Protein AF-A0A1F7Z1X5-F1 (afdb_monomer)

Mean predicted aligned error: 5.58 Å

Secondary structure (DSSP, 8-state):
---HHHHHHHHHHHHHHHHHHHHHHHHHTSPEEEEEE--S-----EEETTEEEETTTEEEEEE-HHHHHHHHHT-EEEETTTTEEEEEEEEEETTEEEEEEEEEEEHHHHHHHHHHHHHHTT--HHHHHHHHHHHHHHHTT-GGGHHHHHHBSHHHHHHHHTS--

Structure (mmCIF, N/CA/C/O backbone):
data_AF-A0A1F7Z1X5-F1
#
_entry.id   AF-A0A1F7Z1X5-F1
#
loop_
_atom_site.group_PDB
_atom_site.id
_atom_site.type_symbol
_atom_site.label_atom_id
_atom_site.label_alt_id
_atom_site.label_comp_id
_atom_site.label_asym_id
_atom_site.label_entity_id
_atom_site.label_seq_id
_atom_site.pdbx_PDB_ins_code
_atom_site.Cartn_x
_atom_site.Cartn_y
_atom_site.Cartn_z
_atom_site.occupancy
_atom_site.B_iso_or_equiv
_atom_site.auth_seq_id
_atom_site.auth_comp_id
_atom_site.auth_asym_id
_atom_site.auth_atom_id
_atom_site.pdbx_PDB_model_num
ATOM 1 N N . MET A 1 1 ? -0.086 6.393 30.511 1.00 43.69 1 MET A N 1
ATOM 2 C CA . MET A 1 1 ? -0.285 4.942 30.329 1.00 43.69 1 MET A CA 1
ATOM 3 C C . MET A 1 1 ? -1.235 4.819 29.153 1.00 43.69 1 MET A C 1
ATOM 5 O O . MET A 1 1 ? -2.361 5.277 29.289 1.00 43.69 1 MET A O 1
ATOM 9 N N . TYR A 1 2 ? -0.759 4.389 27.984 1.00 48.00 2 TYR A N 1
ATOM 10 C CA . TYR A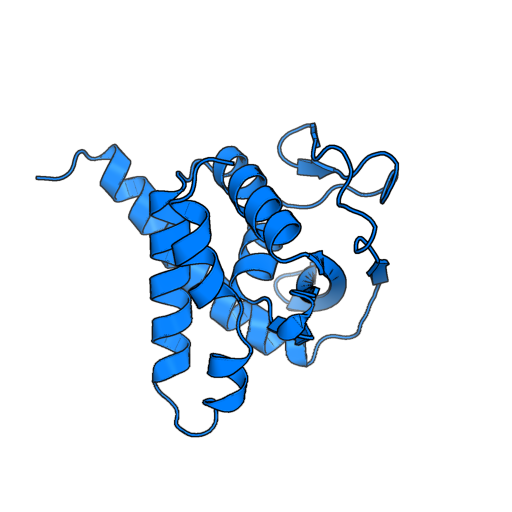 1 2 ? -1.633 4.245 26.814 1.00 48.00 2 TYR A CA 1
ATOM 11 C C . TYR A 1 2 ? -2.586 3.060 27.044 1.00 48.00 2 TYR A C 1
ATOM 13 O O . TYR A 1 2 ? -2.109 2.040 27.558 1.00 48.00 2 TYR A O 1
ATOM 21 N N . PRO A 1 3 ? -3.890 3.181 26.742 1.00 58.69 3 PRO A N 1
ATOM 22 C CA . PRO A 1 3 ? -4.853 2.087 26.861 1.00 58.69 3 PRO A CA 1
ATOM 23 C C . PRO A 1 3 ? -4.391 0.831 26.101 1.00 58.69 3 PRO A C 1
ATOM 25 O O . PRO A 1 3 ? -3.741 0.917 25.064 1.00 58.69 3 PRO A O 1
ATOM 28 N N . GLU A 1 4 ? -4.717 -0.355 26.623 1.00 61.69 4 GLU A N 1
ATOM 29 C CA . GLU A 1 4 ? -4.248 -1.652 26.097 1.00 61.69 4 GLU A CA 1
ATOM 30 C C . GLU A 1 4 ? -4.603 -1.895 24.617 1.00 61.69 4 GLU A C 1
ATOM 32 O O . GLU A 1 4 ? -3.880 -2.601 23.915 1.00 61.69 4 GLU A O 1
ATOM 37 N N . GLU A 1 5 ? -5.696 -1.307 24.122 1.00 58.31 5 GLU A N 1
ATOM 38 C CA . GLU A 1 5 ? -6.091 -1.376 22.707 1.00 58.31 5 GLU A CA 1
ATOM 39 C C . GLU A 1 5 ? -5.128 -0.604 21.796 1.00 58.31 5 GLU A C 1
ATOM 41 O O . GLU A 1 5 ? -4.768 -1.091 20.726 1.00 58.31 5 GLU A O 1
ATOM 46 N N . GLU A 1 6 ? -4.626 0.540 22.262 1.00 58.34 6 GLU A N 1
ATOM 47 C CA . GLU A 1 6 ? -3.637 1.356 21.551 1.00 58.34 6 GLU A CA 1
ATOM 48 C C . GLU A 1 6 ? -2.274 0.642 21.504 1.00 58.34 6 GLU A C 1
ATOM 50 O O . GLU A 1 6 ? -1.564 0.699 20.507 1.00 58.34 6 GLU A O 1
ATOM 55 N N . GLN A 1 7 ? -1.939 -0.144 22.534 1.00 64.06 7 GLN A N 1
ATOM 56 C CA . GLN A 1 7 ? -0.721 -0.966 22.540 1.00 64.06 7 GLN A CA 1
ATOM 57 C C . GLN A 1 7 ? -0.799 -2.165 21.579 1.00 64.06 7 GLN A C 1
ATOM 59 O O . GLN A 1 7 ? 0.216 -2.553 20.997 1.00 64.06 7 GLN A O 1
ATOM 64 N N . LYS A 1 8 ? -1.991 -2.748 21.382 1.00 73.75 8 LYS A N 1
ATOM 65 C CA . LYS A 1 8 ? -2.199 -3.852 20.427 1.00 73.75 8 LYS A CA 1
ATOM 66 C C . LYS A 1 8 ? -2.098 -3.382 18.976 1.00 73.75 8 LYS A C 1
ATOM 68 O O . LYS A 1 8 ? -1.434 -4.054 18.189 1.00 73.75 8 LYS A O 1
ATOM 73 N N . GLY A 1 9 ? -2.703 -2.241 18.637 1.00 77.38 9 GLY A N 1
ATOM 74 C CA . GLY A 1 9 ? -2.616 -1.646 17.295 1.00 77.38 9 GLY A CA 1
ATOM 75 C C . GLY A 1 9 ? -1.171 -1.361 16.884 1.00 77.38 9 GLY A C 1
ATOM 76 O O . GLY A 1 9 ? -0.721 -1.816 15.831 1.00 77.38 9 GLY A O 1
ATOM 77 N N . VAL A 1 10 ? -0.398 -0.751 17.786 1.00 78.81 10 VAL A N 1
ATOM 78 C CA . VAL A 1 10 ? 1.027 -0.452 17.575 1.00 78.81 10 VAL A CA 1
ATOM 79 C C . VAL A 1 10 ? 1.865 -1.718 17.371 1.00 78.81 10 VAL A C 1
ATOM 81 O O . VAL A 1 10 ? 2.725 -1.748 16.492 1.00 78.81 10 VAL A O 1
ATOM 84 N N . ALA A 1 11 ? 1.623 -2.787 18.135 1.00 82.69 11 ALA A N 1
ATOM 85 C CA . ALA A 1 11 ? 2.358 -4.043 17.967 1.00 82.69 11 ALA A CA 1
ATOM 86 C C . ALA A 1 11 ? 2.091 -4.698 16.599 1.00 82.69 11 ALA A C 1
ATOM 88 O O . ALA A 1 11 ? 3.026 -5.174 15.949 1.00 82.69 11 ALA A O 1
ATOM 89 N N . ILE A 1 12 ? 0.833 -4.686 16.146 1.00 85.12 12 ILE A N 1
ATOM 90 C CA . ILE A 1 12 ? 0.446 -5.199 14.824 1.00 85.12 12 ILE A CA 1
ATOM 91 C C . ILE A 1 12 ? 1.080 -4.339 13.723 1.00 85.12 12 ILE A C 1
ATOM 93 O O . ILE A 1 12 ? 1.700 -4.883 12.812 1.00 85.12 12 ILE A O 1
ATOM 97 N N . ALA A 1 13 ? 0.987 -3.012 13.831 1.00 85.25 13 ALA A N 1
ATOM 98 C CA . ALA A 1 13 ? 1.593 -2.067 12.896 1.00 85.25 13 ALA A CA 1
ATOM 99 C C . ALA A 1 13 ? 3.112 -2.249 12.770 1.00 85.25 13 ALA A C 1
ATOM 101 O O . ALA A 1 13 ? 3.646 -2.287 11.661 1.00 85.25 13 ALA A O 1
ATOM 102 N N . HIS A 1 14 ? 3.803 -2.418 13.898 1.00 87.12 14 HIS A N 1
ATOM 103 C CA . HIS A 1 14 ? 5.244 -2.640 13.927 1.00 87.12 14 HIS A CA 1
ATOM 104 C C . HIS A 1 14 ? 5.628 -3.967 13.259 1.00 87.12 14 HIS A C 1
ATOM 106 O O . HIS A 1 14 ? 6.525 -3.997 12.417 1.00 87.12 14 HIS A O 1
ATOM 112 N N . SER A 1 15 ? 4.918 -5.057 13.578 1.00 88.62 15 SER A N 1
ATOM 113 C CA . SER A 1 15 ? 5.136 -6.361 12.937 1.00 88.62 15 SER A CA 1
ATOM 114 C C . SER A 1 15 ? 4.911 -6.289 11.427 1.00 88.62 15 SER A C 1
ATOM 116 O O . SER A 1 15 ? 5.728 -6.792 10.661 1.00 88.62 15 SER A O 1
ATOM 118 N N . LEU A 1 16 ? 3.834 -5.626 11.002 1.00 89.81 16 LEU A N 1
ATOM 119 C CA . LEU A 1 16 ? 3.493 -5.457 9.594 1.00 89.81 16 LEU A CA 1
ATOM 120 C C . LEU A 1 16 ? 4.562 -4.662 8.839 1.00 89.81 16 LEU A C 1
ATOM 122 O O . LEU A 1 16 ? 4.895 -5.010 7.713 1.00 89.81 16 LEU A O 1
ATOM 126 N N . ALA A 1 17 ? 5.109 -3.605 9.441 1.00 87.06 17 ALA A N 1
ATOM 127 C CA . ALA A 1 17 ? 6.159 -2.801 8.822 1.00 87.06 17 ALA A CA 1
ATOM 128 C C . ALA A 1 17 ? 7.457 -3.596 8.614 1.00 87.06 17 ALA A C 1
ATOM 130 O O . ALA A 1 17 ? 8.087 -3.486 7.561 1.00 87.06 17 ALA A O 1
ATOM 131 N N . LEU A 1 18 ? 7.843 -4.417 9.596 1.00 87.12 18 LEU A N 1
ATOM 132 C CA . LEU A 1 18 ? 9.015 -5.290 9.488 1.00 87.12 18 LEU A CA 1
ATOM 133 C C . LEU A 1 18 ? 8.817 -6.368 8.418 1.00 87.12 18 LEU A C 1
ATOM 135 O O . LEU A 1 18 ? 9.728 -6.634 7.634 1.00 87.12 18 LEU A O 1
ATOM 139 N N . GLU A 1 19 ? 7.623 -6.957 8.360 1.00 88.25 19 G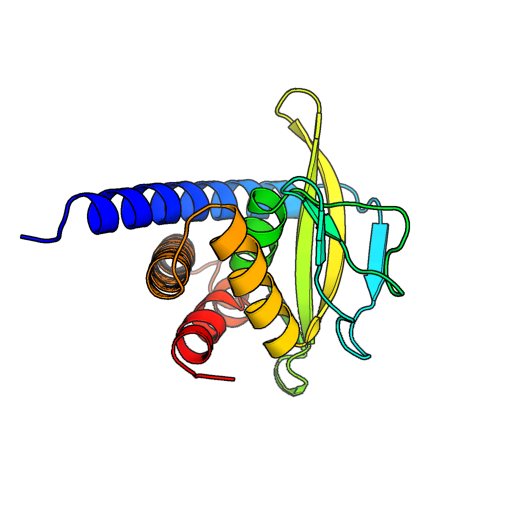LU A N 1
ATOM 140 C CA . GLU A 1 19 ? 7.270 -7.923 7.322 1.00 88.25 19 GLU A CA 1
ATOM 141 C C . GLU A 1 19 ? 7.249 -7.260 5.940 1.00 88.25 19 GLU A C 1
ATOM 143 O O . GLU A 1 19 ? 7.851 -7.785 5.008 1.00 88.25 19 GLU A O 1
ATOM 148 N N . ALA A 1 20 ? 6.664 -6.065 5.814 1.00 86.31 20 ALA A N 1
ATOM 149 C CA . ALA A 1 20 ? 6.645 -5.298 4.572 1.00 86.31 20 ALA A CA 1
ATOM 150 C C . ALA A 1 20 ? 8.059 -5.026 4.052 1.00 86.31 20 ALA A C 1
ATOM 152 O O . ALA A 1 20 ? 8.304 -5.181 2.859 1.00 86.31 20 ALA A O 1
ATOM 153 N N . TRP A 1 21 ? 8.997 -4.662 4.930 1.00 83.69 21 TRP A N 1
ATOM 154 C CA . TRP A 1 21 ? 10.399 -4.450 4.560 1.00 83.69 21 TRP A CA 1
ATOM 155 C C . TRP A 1 21 ? 11.037 -5.718 3.981 1.00 83.69 21 TRP A C 1
ATOM 157 O O . TRP A 1 21 ? 11.596 -5.695 2.883 1.00 83.69 21 TRP A O 1
ATOM 167 N N . GLN A 1 22 ? 10.890 -6.848 4.678 1.00 85.75 22 GLN A N 1
ATOM 168 C CA . GLN A 1 22 ? 11.420 -8.137 4.226 1.00 85.75 22 GLN A CA 1
ATOM 169 C C . GLN A 1 22 ? 10.783 -8.580 2.904 1.00 85.75 22 GLN A C 1
ATOM 171 O O . GLN A 1 22 ? 11.479 -8.944 1.955 1.00 85.75 22 GLN A O 1
ATOM 176 N N . VAL A 1 23 ? 9.454 -8.522 2.830 1.00 84.75 23 VAL A N 1
ATOM 177 C CA . VAL A 1 23 ? 8.672 -8.900 1.652 1.00 84.75 23 VAL A CA 1
ATOM 178 C C . VAL A 1 23 ? 9.027 -8.016 0.467 1.00 84.75 23 VAL A C 1
ATOM 180 O O . VAL A 1 23 ? 9.190 -8.547 -0.628 1.00 84.75 23 VAL A O 1
ATOM 183 N N . ASN A 1 24 ? 9.196 -6.705 0.648 1.00 83.69 24 ASN A N 1
ATOM 184 C CA . ASN A 1 24 ? 9.510 -5.809 -0.460 1.00 83.69 24 ASN A CA 1
ATOM 185 C C . ASN A 1 24 ? 10.852 -6.176 -1.111 1.00 83.69 24 ASN A C 1
ATOM 187 O O . ASN A 1 24 ? 10.898 -6.405 -2.324 1.00 83.69 24 ASN A O 1
ATOM 191 N N . GLY A 1 25 ? 11.897 -6.382 -0.300 1.00 80.69 25 GLY A N 1
ATOM 192 C CA . GLY A 1 25 ? 13.197 -6.856 -0.785 1.00 80.69 25 GLY A CA 1
ATOM 193 C C . GLY A 1 25 ? 13.102 -8.186 -1.543 1.00 80.69 25 GLY A C 1
ATOM 194 O O . GLY A 1 25 ? 13.689 -8.350 -2.611 1.00 80.69 25 GLY A O 1
ATOM 195 N N . LEU A 1 26 ? 12.282 -9.126 -1.063 1.00 81.06 26 LEU A N 1
ATOM 196 C CA . LEU A 1 26 ? 12.044 -10.392 -1.765 1.00 81.06 26 LEU A CA 1
ATOM 197 C C . LEU A 1 26 ? 11.233 -10.211 -3.061 1.00 81.06 26 LEU A C 1
ATOM 199 O O . LEU A 1 26 ? 11.505 -10.872 -4.068 1.00 81.06 26 LEU A O 1
ATOM 203 N N . THR A 1 27 ? 10.245 -9.313 -3.077 1.00 85.75 27 THR A N 1
ATOM 204 C CA . THR A 1 27 ? 9.439 -9.043 -4.274 1.00 85.75 27 THR A CA 1
ATOM 205 C C . THR A 1 27 ? 10.228 -8.334 -5.366 1.00 85.75 27 THR A C 1
ATOM 207 O O . THR A 1 27 ? 9.897 -8.516 -6.539 1.00 85.75 27 THR A O 1
ATOM 210 N N . ALA A 1 28 ? 11.289 -7.588 -5.047 1.00 82.62 28 ALA A N 1
ATOM 211 C CA . ALA A 1 28 ? 12.157 -6.960 -6.047 1.00 82.62 28 ALA A CA 1
ATOM 212 C C . ALA A 1 28 ? 12.662 -7.982 -7.086 1.00 82.62 28 ALA A C 1
ATOM 214 O O . ALA A 1 28 ? 12.620 -7.710 -8.287 1.00 82.62 28 ALA A O 1
ATOM 215 N N . HIS A 1 29 ? 12.992 -9.197 -6.638 1.00 84.88 29 HIS A N 1
ATOM 216 C CA . HIS A 1 29 ? 13.509 -10.290 -7.470 1.00 84.88 29 HIS A CA 1
ATOM 217 C C . HIS A 1 29 ? 12.443 -11.285 -7.958 1.00 84.88 29 HIS A C 1
ATOM 219 O O . HIS A 1 29 ? 12.748 -12.197 -8.728 1.00 84.88 29 HIS A O 1
ATOM 225 N N . ALA A 1 30 ? 11.192 -11.139 -7.519 1.00 90.06 30 ALA A N 1
ATOM 226 C CA . ALA A 1 30 ? 10.113 -12.045 -7.890 1.00 90.06 30 ALA A CA 1
ATOM 227 C C . ALA A 1 30 ? 9.608 -11.778 -9.322 1.00 90.06 30 ALA A C 1
ATOM 229 O O . ALA A 1 30 ? 9.509 -10.615 -9.732 1.00 90.06 30 ALA A O 1
ATOM 230 N N . PRO A 1 31 ? 9.214 -12.823 -10.079 1.00 94.38 31 PRO A N 1
ATOM 231 C CA . PRO A 1 31 ? 8.667 -12.641 -11.415 1.00 94.38 31 PRO A CA 1
ATOM 232 C C . PRO A 1 31 ? 7.343 -11.878 -11.361 1.00 94.38 31 PRO A C 1
ATOM 234 O O . PRO A 1 31 ? 6.494 -12.095 -10.490 1.00 94.38 31 PRO A O 1
ATOM 237 N N . LEU A 1 32 ? 7.158 -10.989 -12.328 1.00 95.06 32 LEU A N 1
ATOM 238 C CA . LEU A 1 32 ? 5.909 -10.273 -12.515 1.00 95.06 32 LEU A CA 1
ATOM 239 C C . LEU A 1 32 ? 4.841 -11.224 -13.071 1.00 95.06 32 LEU A C 1
ATOM 241 O O . LEU A 1 32 ? 5.028 -11.834 -14.121 1.00 95.06 32 LEU A O 1
ATOM 245 N N . VAL A 1 33 ? 3.719 -11.334 -12.364 1.00 95.19 33 VAL A N 1
ATOM 246 C CA . VAL A 1 33 ? 2.591 -12.203 -12.731 1.00 95.19 33 VAL A CA 1
ATOM 247 C C . VAL A 1 33 ? 1.500 -11.398 -13.427 1.00 95.19 33 VAL A C 1
ATOM 249 O O . VAL A 1 33 ? 0.971 -11.831 -14.447 1.00 95.19 33 VAL A O 1
ATOM 252 N N . GLN A 1 34 ? 1.148 -10.233 -12.876 1.00 94.88 34 GLN A N 1
ATOM 253 C CA . GLN A 1 34 ? 0.105 -9.352 -13.407 1.00 94.88 34 GLN A CA 1
ATOM 254 C C . GLN A 1 34 ? 0.446 -7.884 -13.149 1.00 94.88 34 GLN A C 1
ATOM 256 O O . GLN A 1 34 ? 1.067 -7.550 -12.140 1.00 94.88 34 GLN A O 1
ATOM 261 N N . GLN A 1 35 ? -0.018 -7.011 -14.038 1.00 95.06 35 GLN A N 1
ATOM 262 C CA . GLN A 1 35 ? 0.028 -5.561 -13.875 1.00 95.06 35 GLN A CA 1
ATOM 263 C C . GLN A 1 35 ? -1.391 -5.006 -13.943 1.00 95.06 35 GLN A C 1
ATOM 265 O O . GLN A 1 35 ? -2.192 -5.446 -14.770 1.00 95.06 35 GLN A O 1
ATOM 270 N N . PHE A 1 36 ? -1.686 -4.044 -13.077 1.00 94.12 36 PHE A N 1
ATOM 271 C CA . PHE A 1 36 ? -2.963 -3.351 -13.028 1.00 94.12 36 PHE A CA 1
ATOM 272 C C . PHE A 1 36 ? -2.729 -1.848 -13.106 1.00 94.12 36 PHE A C 1
ATOM 274 O O . PHE A 1 36 ? -2.128 -1.266 -12.207 1.00 94.12 36 PHE A O 1
ATOM 281 N N . ASP A 1 37 ? -3.228 -1.223 -14.167 1.00 92.62 37 ASP A N 1
ATOM 282 C CA . ASP A 1 37 ? -3.257 0.232 -14.285 1.00 92.62 37 ASP A CA 1
ATOM 283 C C . ASP A 1 37 ? -4.567 0.769 -13.693 1.00 92.62 37 ASP A C 1
ATOM 285 O O . ASP A 1 37 ? -5.665 0.503 -14.195 1.00 92.62 37 ASP A O 1
ATOM 289 N N . LEU A 1 38 ? -4.441 1.503 -12.590 1.00 91.19 38 LEU A N 1
ATOM 290 C CA . LEU A 1 38 ? -5.523 2.151 -11.857 1.00 91.19 38 LEU A CA 1
ATOM 291 C C . LEU A 1 38 ? -5.365 3.684 -11.847 1.00 91.19 38 LEU A C 1
ATOM 293 O O . LEU A 1 38 ? -6.001 4.349 -11.030 1.00 91.19 38 LEU A O 1
ATOM 297 N N . LEU A 1 39 ? -4.564 4.267 -12.751 1.00 89.19 39 LEU A N 1
ATOM 298 C CA . LEU A 1 39 ? -4.259 5.707 -12.766 1.00 89.19 39 LEU A CA 1
ATOM 299 C C . LEU A 1 39 ? -5.467 6.588 -13.087 1.00 89.19 39 LEU A C 1
ATOM 301 O O . LEU A 1 39 ? -5.561 7.714 -12.605 1.00 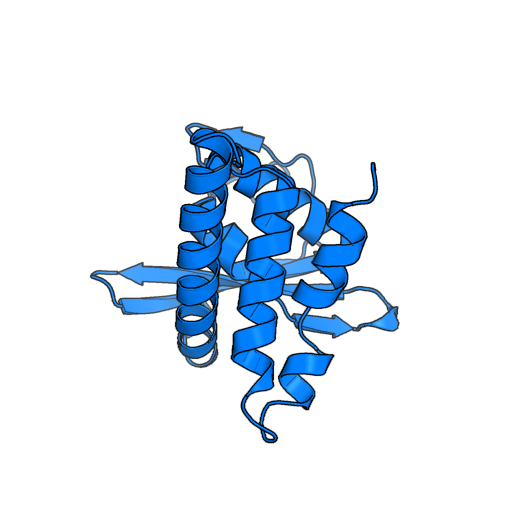89.19 39 LEU A O 1
ATOM 305 N N . ASN A 1 40 ? -6.440 6.057 -13.829 1.00 83.75 40 ASN A N 1
ATOM 306 C CA . ASN A 1 40 ? -7.733 6.707 -14.070 1.00 83.75 40 ASN A CA 1
ATOM 307 C C . ASN A 1 40 ? -8.703 6.504 -12.889 1.00 83.75 40 ASN A C 1
ATOM 309 O O . ASN A 1 40 ? -9.879 6.163 -13.077 1.00 83.75 40 ASN A O 1
ATOM 313 N N . GLY A 1 41 ? -8.166 6.648 -11.678 1.00 68.81 41 GLY A N 1
ATOM 314 C CA . GLY A 1 41 ? -8.824 6.445 -10.399 1.00 68.81 41 GLY A CA 1
ATOM 315 C C . GLY A 1 41 ? -9.011 4.977 -10.022 1.00 68.81 41 GLY A C 1
ATOM 316 O O . GLY A 1 41 ? -9.467 4.140 -10.821 1.00 68.81 41 GLY A O 1
ATOM 317 N N . MET A 1 42 ? -8.769 4.689 -8.746 1.00 75.38 42 MET A N 1
ATOM 318 C CA . MET A 1 42 ? -9.305 3.501 -8.100 1.00 75.38 42 MET A CA 1
ATOM 319 C C . MET A 1 42 ? -10.823 3.680 -7.997 1.00 75.38 42 MET A C 1
ATOM 321 O O . MET A 1 42 ? -11.305 4.692 -7.490 1.00 75.38 42 MET A O 1
ATOM 325 N N . GLY A 1 43 ? -11.595 2.734 -8.542 1.00 71.56 43 GLY A N 1
ATOM 326 C CA . GLY A 1 43 ? -13.050 2.728 -8.367 1.00 71.56 43 GLY A CA 1
ATOM 327 C C . GLY A 1 43 ? -13.444 2.584 -6.889 1.00 71.56 43 GLY A C 1
ATOM 328 O O . GLY A 1 43 ? -12.631 2.742 -5.980 1.00 71.56 43 GLY A O 1
ATOM 329 N N . ASN A 1 44 ? -14.697 2.218 -6.618 1.00 83.38 44 ASN A N 1
ATOM 330 C CA . ASN A 1 44 ? -15.107 1.922 -5.244 1.00 83.38 44 ASN A CA 1
ATOM 331 C C . ASN A 1 44 ? -14.291 0.743 -4.684 1.00 83.38 44 ASN A C 1
ATOM 333 O O . ASN A 1 44 ? -14.427 -0.377 -5.169 1.00 83.38 44 ASN A O 1
ATOM 337 N N . ILE A 1 45 ? -13.484 0.977 -3.646 1.00 91.00 45 ILE A N 1
ATOM 338 C CA . ILE A 1 45 ? -12.840 -0.097 -2.879 1.00 91.00 45 ILE A CA 1
ATOM 339 C C . ILE A 1 45 ? -13.927 -0.791 -2.062 1.00 91.00 45 ILE A C 1
ATOM 341 O O . ILE A 1 45 ? -14.613 -0.148 -1.265 1.00 91.00 45 ILE A O 1
ATOM 345 N N . GLN A 1 46 ? -14.092 -2.099 -2.247 1.00 92.50 46 GLN A N 1
ATOM 346 C CA . GLN A 1 46 ? -15.079 -2.878 -1.502 1.00 92.50 46 GLN A CA 1
ATOM 347 C C . GLN A 1 46 ? -14.417 -3.956 -0.653 1.00 92.50 46 GLN A C 1
ATOM 349 O O . GLN A 1 46 ? -13.474 -4.620 -1.087 1.00 92.50 46 GLN A O 1
ATOM 354 N N . VAL A 1 47 ? -14.960 -4.151 0.549 1.00 93.56 47 VAL A N 1
ATOM 355 C CA . VAL A 1 47 ? -14.580 -5.238 1.452 1.00 93.56 47 VAL A CA 1
ATOM 356 C C . VAL A 1 47 ? -15.619 -6.344 1.335 1.00 93.56 47 VAL A C 1
ATOM 358 O O . VAL A 1 47 ? -16.771 -6.161 1.725 1.00 93.56 47 VAL A O 1
ATOM 361 N N . VAL A 1 48 ? -15.211 -7.501 0.821 1.00 92.81 48 VAL A N 1
ATOM 362 C CA . VAL A 1 48 ? -16.069 -8.682 0.672 1.00 92.81 48 VAL A CA 1
ATOM 363 C C . VAL A 1 48 ? -15.414 -9.837 1.414 1.00 92.81 48 VAL A C 1
ATOM 365 O O . VAL A 1 48 ? -14.305 -10.241 1.074 1.00 92.81 48 VAL A O 1
ATOM 368 N N . ASN A 1 49 ? -16.081 -10.360 2.447 1.00 93.19 49 ASN A N 1
ATOM 369 C CA . ASN A 1 49 ? -15.573 -11.456 3.287 1.00 93.19 49 ASN A CA 1
ATOM 370 C C . ASN A 1 49 ? -14.143 -11.210 3.817 1.00 93.19 49 ASN A C 1
ATOM 372 O O . ASN A 1 49 ? -13.295 -12.097 3.770 1.00 93.19 49 ASN A O 1
ATOM 376 N N . GLY A 1 50 ? -13.858 -9.982 4.268 1.00 93.88 50 GLY A N 1
ATOM 377 C CA . GLY A 1 50 ? -12.537 -9.595 4.784 1.00 93.88 50 GLY A CA 1
ATOM 378 C C . GLY A 1 50 ? -11.446 -9.433 3.718 1.00 93.88 50 GLY A C 1
ATOM 379 O O . GLY A 1 50 ? -10.280 -9.275 4.063 1.00 93.88 50 GLY A O 1
ATOM 380 N N . ARG A 1 51 ? -11.797 -9.464 2.428 1.00 96.50 51 ARG A N 1
ATOM 381 C CA . ARG A 1 51 ? -10.869 -9.247 1.309 1.00 96.50 51 ARG A CA 1
ATOM 382 C C . ARG A 1 51 ? -11.182 -7.945 0.586 1.00 96.50 51 ARG A C 1
ATOM 384 O O . ARG A 1 51 ? -12.342 -7.540 0.513 1.00 96.50 51 ARG A O 1
ATOM 391 N N . ILE A 1 52 ? -10.157 -7.319 0.019 1.00 95.75 52 ILE A N 1
ATOM 392 C CA . ILE A 1 52 ? -10.302 -6.113 -0.800 1.00 95.75 52 ILE A CA 1
ATOM 393 C C . ILE A 1 52 ? -10.630 -6.499 -2.237 1.00 95.75 52 ILE A C 1
ATOM 395 O O . ILE A 1 52 ? -10.025 -7.406 -2.805 1.00 95.75 52 ILE A O 1
ATOM 399 N N . THR A 1 53 ? -11.574 -5.791 -2.836 1.00 94.12 53 THR A N 1
ATOM 400 C CA . THR A 1 53 ? -11.958 -5.932 -4.241 1.00 94.12 53 THR A CA 1
ATOM 401 C C . THR A 1 53 ? -12.027 -4.558 -4.895 1.00 94.12 53 THR A C 1
ATOM 403 O O . THR A 1 53 ? -12.274 -3.553 -4.220 1.00 94.12 53 THR A O 1
ATOM 406 N N . PHE A 1 54 ? -11.837 -4.527 -6.216 1.00 91.88 54 PHE A N 1
ATOM 407 C CA . PHE A 1 54 ? -11.905 -3.307 -7.023 1.00 91.88 54 PHE A CA 1
ATOM 408 C C . PHE A 1 54 ? -12.936 -3.465 -8.154 1.00 91.88 54 PHE A C 1
ATOM 410 O O . PHE A 1 54 ? -12.548 -3.635 -9.312 1.00 91.88 54 PHE A O 1
ATOM 417 N N . PRO A 1 55 ? -14.249 -3.456 -7.864 1.00 88.50 55 PRO A N 1
ATOM 418 C CA . PRO A 1 55 ? -15.274 -3.595 -8.895 1.00 88.50 55 PRO A CA 1
ATOM 419 C C . PRO A 1 55 ? -15.154 -2.541 -10.004 1.00 88.50 55 PRO A C 1
ATOM 421 O O . PRO A 1 55 ? -14.839 -1.376 -9.753 1.00 88.50 55 PRO A O 1
ATOM 424 N N . GLY A 1 56 ? -15.394 -2.961 -11.241 1.00 85.12 56 GLY A N 1
ATOM 425 C CA . GLY A 1 56 ? -15.241 -2.175 -12.463 1.00 85.12 56 GLY A CA 1
ATOM 426 C C . GLY A 1 56 ? -13.791 -1.932 -12.892 1.00 85.12 56 GLY A C 1
ATOM 427 O O . GLY A 1 56 ? -13.569 -1.286 -13.914 1.00 85.12 56 GLY A O 1
ATOM 428 N N . LYS A 1 57 ? -12.803 -2.416 -12.126 1.00 86.81 57 LYS A N 1
ATOM 429 C CA . LYS A 1 57 ? -11.367 -2.297 -12.438 1.00 86.81 57 LYS A CA 1
ATOM 430 C C . LYS A 1 57 ? -10.681 -3.662 -12.447 1.00 86.81 57 LYS A C 1
ATOM 432 O O . LYS A 1 57 ? -9.945 -3.982 -13.373 1.00 86.81 57 LYS A O 1
ATOM 437 N N . ILE A 1 58 ? -10.951 -4.478 -11.426 1.00 89.62 58 ILE A N 1
ATOM 438 C CA . ILE A 1 58 ? -10.408 -5.824 -11.224 1.00 89.62 58 ILE A CA 1
ATOM 439 C C . ILE A 1 58 ? -11.526 -6.742 -10.686 1.00 89.62 58 ILE A C 1
ATOM 441 O O . ILE A 1 58 ? -11.536 -7.138 -9.524 1.00 89.62 58 ILE A O 1
ATOM 445 N N . ASP A 1 59 ? -12.492 -7.085 -11.542 1.00 82.38 59 ASP A N 1
ATOM 446 C CA . ASP A 1 59 ? -13.756 -7.737 -11.137 1.00 82.38 59 ASP A CA 1
ATOM 447 C C . ASP A 1 59 ? -13.641 -9.192 -10.661 1.00 82.38 59 ASP A C 1
ATOM 449 O O . ASP A 1 59 ? -14.550 -9.717 -10.021 1.00 82.38 59 ASP A O 1
ATOM 453 N N . ARG A 1 60 ? -12.550 -9.886 -11.001 1.00 86.44 60 ARG A N 1
ATOM 454 C CA . ARG A 1 60 ? -12.416 -11.340 -10.779 1.00 86.44 60 ARG A CA 1
ATOM 455 C C . ARG A 1 60 ? -11.466 -11.714 -9.653 1.00 86.44 60 ARG A C 1
ATOM 457 O O . ARG A 1 60 ? -11.262 -12.901 -9.407 1.00 86.44 60 ARG A O 1
ATOM 464 N N . LEU A 1 61 ? -10.856 -10.727 -9.006 1.00 91.75 61 LEU A N 1
ATOM 465 C CA . LEU A 1 61 ? -9.843 -10.953 -7.986 1.00 91.75 61 LEU A CA 1
ATOM 466 C C . LEU A 1 61 ? -10.256 -10.291 -6.681 1.00 91.75 61 LEU A C 1
ATOM 468 O O . LEU A 1 61 ? -10.889 -9.239 -6.651 1.00 91.75 61 LEU A O 1
ATOM 472 N N . SER A 1 62 ? -9.859 -10.932 -5.591 1.00 94.12 62 SER A N 1
ATOM 473 C CA . SER A 1 62 ? -9.931 -10.357 -4.261 1.00 94.12 62 SER A CA 1
ATOM 474 C C . SER A 1 62 ? -8.576 -10.513 -3.598 1.00 94.12 62 SER A C 1
ATOM 476 O O . SER A 1 62 ? -7.902 -11.537 -3.748 1.00 94.12 62 SER A O 1
ATOM 478 N N . PHE A 1 63 ? -8.182 -9.500 -2.853 1.00 96.31 63 PHE A N 1
ATOM 479 C CA . PHE A 1 63 ? -6.836 -9.354 -2.341 1.00 96.31 63 PHE A CA 1
ATOM 480 C C . PHE A 1 63 ? -6.841 -9.429 -0.826 1.00 96.31 63 PHE A C 1
ATOM 482 O O . PHE A 1 63 ? -7.756 -8.952 -0.152 1.00 96.31 63 PHE A O 1
ATOM 489 N N . ASP A 1 64 ? -5.799 -10.062 -0.307 1.00 96.94 64 ASP A N 1
ATOM 490 C CA . ASP A 1 64 ? -5.533 -10.062 1.123 1.00 96.94 64 ASP A CA 1
ATOM 491 C C . ASP A 1 64 ? -5.171 -8.634 1.584 1.00 96.94 64 ASP A C 1
ATOM 493 O O . ASP A 1 64 ? -4.286 -8.018 0.979 1.00 96.94 64 ASP A O 1
ATOM 497 N N . PRO A 1 65 ? -5.850 -8.090 2.610 1.00 96.62 65 PRO A N 1
ATOM 498 C CA . PRO A 1 65 ? -5.632 -6.720 3.056 1.00 96.62 65 PRO A CA 1
ATOM 499 C C . PRO A 1 65 ? -4.256 -6.505 3.698 1.00 96.62 65 PRO A C 1
ATOM 501 O O . PRO A 1 65 ? -3.693 -5.433 3.501 1.00 96.62 65 PRO A O 1
ATOM 504 N N . ASN A 1 66 ? -3.680 -7.495 4.394 1.00 95.19 66 ASN A N 1
ATOM 505 C CA . ASN A 1 66 ? -2.329 -7.367 4.952 1.00 95.19 66 ASN A CA 1
ATOM 506 C C . ASN A 1 66 ? -1.310 -7.247 3.821 1.00 95.19 66 ASN A C 1
ATOM 508 O O . ASN A 1 66 ? -0.494 -6.332 3.815 1.00 95.19 66 ASN A O 1
ATOM 512 N N . LYS A 1 67 ? -1.409 -8.116 2.810 1.00 95.38 67 LYS A N 1
ATOM 513 C CA . LYS A 1 67 ? -0.494 -8.097 1.658 1.00 95.38 67 LYS A CA 1
ATOM 514 C C . LYS A 1 67 ? -0.585 -6.815 0.842 1.00 95.38 67 LYS A C 1
ATOM 516 O O . LYS A 1 67 ? 0.438 -6.307 0.394 1.00 95.38 67 LYS A O 1
ATOM 521 N N . LEU A 1 68 ? -1.791 -6.278 0.662 1.00 96.06 68 LEU A N 1
ATOM 522 C CA . LEU A 1 68 ? -1.957 -4.972 0.026 1.00 96.06 68 LEU A CA 1
ATOM 523 C C . LEU A 1 68 ? -1.374 -3.846 0.875 1.00 96.06 68 LEU A C 1
ATOM 525 O O . LEU A 1 68 ? -0.694 -2.988 0.325 1.00 96.06 68 LEU A O 1
ATOM 529 N N . LEU A 1 69 ? -1.605 -3.852 2.190 1.00 96.00 69 LEU A N 1
ATOM 530 C CA . LEU A 1 69 ? -1.063 -2.824 3.074 1.00 96.00 69 LEU A CA 1
ATOM 531 C C . LEU A 1 69 ? 0.470 -2.856 3.095 1.00 96.00 69 LEU A C 1
ATOM 533 O O . LEU A 1 69 ? 1.089 -1.803 2.987 1.00 96.00 69 LEU A O 1
ATOM 537 N N . MET A 1 70 ? 1.083 -4.045 3.124 1.00 94.25 70 MET A N 1
ATOM 538 C CA . MET A 1 70 ? 2.532 -4.204 2.946 1.00 94.25 70 MET A CA 1
ATOM 539 C C . MET A 1 70 ? 3.005 -3.635 1.607 1.00 94.25 70 MET A C 1
ATOM 541 O O . MET A 1 70 ? 3.987 -2.900 1.567 1.00 94.25 70 MET A O 1
ATOM 545 N N . GLY A 1 71 ? 2.280 -3.923 0.523 1.00 95.12 71 GLY A N 1
ATOM 546 C CA . GLY A 1 71 ? 2.573 -3.374 -0.799 1.00 95.12 71 GLY A CA 1
ATOM 547 C C . GLY A 1 71 ? 2.505 -1.849 -0.849 1.00 95.12 71 GLY A C 1
ATOM 548 O O . GLY A 1 71 ? 3.331 -1.231 -1.513 1.00 95.12 71 GLY A O 1
ATOM 549 N N . VAL A 1 72 ? 1.551 -1.240 -0.138 1.00 95.88 72 VAL A N 1
ATOM 550 C CA . VAL A 1 72 ? 1.426 0.220 -0.036 1.00 95.88 72 VAL A CA 1
ATOM 551 C C . VAL A 1 72 ? 2.564 0.821 0.792 1.00 95.88 72 VAL A C 1
ATOM 553 O O . VAL A 1 72 ? 3.167 1.795 0.354 1.00 95.88 72 VAL A O 1
ATOM 556 N N . LEU A 1 73 ? 2.914 0.233 1.940 1.00 93.94 73 LEU A N 1
ATOM 557 C CA . LEU A 1 73 ? 4.060 0.681 2.745 1.00 93.94 73 LEU A CA 1
ATOM 558 C C . LEU A 1 73 ? 5.378 0.588 1.954 1.00 93.94 73 LEU A C 1
ATOM 560 O O . LEU A 1 73 ? 6.185 1.516 1.967 1.00 93.94 73 LEU A O 1
ATOM 564 N N . GLY A 1 74 ? 5.562 -0.504 1.211 1.00 91.62 74 GLY A N 1
ATOM 565 C CA . GLY A 1 74 ? 6.715 -0.722 0.338 1.00 91.62 74 GLY A CA 1
ATOM 566 C C . GLY A 1 74 ? 6.640 -0.044 -1.031 1.00 91.62 74 GLY A C 1
ATOM 567 O O . GLY A 1 74 ? 7.516 -0.278 -1.861 1.00 91.62 74 GLY A O 1
ATOM 568 N N . GLY A 1 75 ? 5.611 0.765 -1.291 1.00 93.94 75 GLY A N 1
ATOM 569 C CA . GLY A 1 75 ? 5.402 1.397 -2.588 1.00 93.94 75 GLY A CA 1
ATOM 570 C C . GLY A 1 75 ? 6.490 2.407 -2.949 1.00 93.94 75 GLY A C 1
ATOM 571 O O . GLY A 1 75 ? 7.114 3.021 -2.078 1.00 93.94 75 GLY A O 1
ATOM 572 N N . THR A 1 76 ? 6.678 2.615 -4.249 1.00 93.19 76 THR A N 1
ATOM 573 C CA . THR A 1 76 ? 7.639 3.582 -4.795 1.00 93.19 76 THR A CA 1
ATOM 574 C C . THR A 1 76 ? 6.963 4.524 -5.779 1.00 93.19 76 THR A C 1
ATOM 576 O O . THR A 1 76 ? 6.003 4.149 -6.455 1.00 93.19 76 THR A O 1
ATOM 579 N N . PHE A 1 77 ? 7.465 5.747 -5.893 1.00 93.88 77 PHE A N 1
ATOM 580 C CA . PHE A 1 77 ? 7.093 6.632 -6.987 1.00 93.88 77 PHE A CA 1
ATOM 581 C C . PHE A 1 77 ? 7.644 6.078 -8.303 1.00 93.88 77 PHE A C 1
ATOM 583 O O . PHE A 1 77 ? 8.808 5.702 -8.399 1.00 93.88 77 PHE A O 1
ATOM 590 N N . GLU A 1 78 ? 6.794 6.032 -9.323 1.00 93.56 78 GLU A N 1
ATOM 591 C CA . GLU A 1 78 ? 7.247 5.943 -10.716 1.00 93.56 78 GLU A CA 1
ATOM 592 C C . GLU A 1 78 ? 7.420 7.350 -11.295 1.00 93.56 78 GLU A C 1
ATOM 594 O O . GLU A 1 78 ? 8.367 7.611 -12.032 1.00 93.56 78 GLU A O 1
ATOM 599 N N . ASN A 1 79 ? 6.531 8.276 -10.919 1.00 91.88 79 ASN A N 1
ATOM 600 C CA . ASN A 1 79 ? 6.647 9.694 -11.235 1.00 91.88 79 ASN A CA 1
ATOM 601 C C . ASN A 1 79 ? 6.161 10.520 -10.037 1.00 91.88 79 ASN A C 1
ATOM 603 O O . ASN A 1 79 ? 4.970 10.529 -9.720 1.00 91.88 79 ASN A O 1
ATOM 607 N N . LYS A 1 80 ? 7.093 11.206 -9.367 1.00 87.62 80 LYS A N 1
ATOM 608 C CA . LYS A 1 80 ? 6.819 11.990 -8.156 1.00 87.62 80 LYS A CA 1
ATOM 609 C C . LYS A 1 80 ? 6.004 13.252 -8.441 1.00 87.62 80 LYS A C 1
ATOM 611 O O . LYS A 1 80 ? 5.114 13.565 -7.659 1.00 87.62 80 LYS A O 1
ATOM 616 N N . ASP A 1 81 ? 6.253 13.916 -9.569 1.00 88.62 81 ASP A N 1
ATOM 617 C CA . ASP A 1 81 ? 5.559 15.153 -9.956 1.00 88.62 81 ASP A CA 1
ATOM 618 C C . ASP A 1 81 ? 4.086 14.895 -10.293 1.00 88.62 81 ASP A C 1
ATOM 620 O O . ASP A 1 81 ? 3.210 15.702 -9.990 1.00 88.62 81 ASP A O 1
ATOM 624 N N . GLU A 1 82 ? 3.798 13.738 -10.890 1.00 90.69 82 GLU A N 1
ATOM 625 C CA . GLU A 1 82 ? 2.430 13.302 -11.184 1.00 90.69 82 GLU A CA 1
ATOM 626 C C . GLU A 1 82 ? 1.786 12.503 -10.045 1.00 90.69 82 GLU A C 1
ATOM 628 O O . GLU A 1 82 ? 0.646 12.044 -10.185 1.00 90.69 82 GLU A O 1
ATOM 633 N N . GLU A 1 83 ? 2.513 12.294 -8.946 1.00 93.38 83 GLU A N 1
ATOM 634 C CA . GLU A 1 83 ? 2.123 11.445 -7.817 1.00 93.38 83 GLU A CA 1
ATOM 635 C C . GLU A 1 83 ? 1.686 10.036 -8.236 1.00 93.38 83 GLU A C 1
ATOM 637 O O . GLU A 1 83 ? 0.776 9.436 -7.655 1.00 93.38 83 GLU A O 1
ATOM 642 N N . THR A 1 84 ? 2.319 9.511 -9.281 1.00 94.94 84 THR A N 1
ATOM 643 C CA . THR A 1 84 ? 2.102 8.157 -9.774 1.00 94.94 84 THR A CA 1
ATOM 644 C C . THR A 1 84 ? 2.999 7.204 -8.997 1.00 94.94 84 THR A C 1
ATOM 646 O O . THR A 1 84 ? 4.223 7.364 -8.959 1.00 94.94 84 THR A O 1
ATOM 649 N N . VAL A 1 85 ? 2.380 6.205 -8.374 1.00 95.75 85 VAL A N 1
ATOM 650 C CA . VAL A 1 85 ? 3.049 5.234 -7.510 1.00 95.75 85 VAL A CA 1
ATOM 651 C C . VAL A 1 85 ? 2.818 3.817 -8.003 1.00 95.75 85 VAL A C 1
ATOM 653 O O . VAL A 1 85 ? 1.775 3.505 -8.584 1.00 95.75 85 VAL A O 1
ATOM 656 N N . VAL A 1 86 ? 3.782 2.952 -7.708 1.00 95.69 86 VAL A N 1
ATOM 657 C CA . VAL A 1 86 ? 3.716 1.518 -7.959 1.00 95.69 86 VAL A CA 1
ATOM 658 C C . VAL A 1 86 ? 3.790 0.788 -6.630 1.00 95.69 86 VAL A C 1
ATOM 660 O O . VAL A 1 86 ? 4.715 0.989 -5.844 1.00 95.69 86 VAL A O 1
ATOM 663 N N . ILE A 1 87 ? 2.815 -0.083 -6.385 1.00 95.50 87 ILE A N 1
ATOM 664 C CA . ILE A 1 87 ? 2.811 -0.986 -5.229 1.00 95.50 87 ILE A CA 1
ATOM 665 C C . ILE A 1 87 ? 2.907 -2.435 -5.697 1.00 95.50 87 ILE A C 1
ATOM 667 O O . ILE A 1 87 ? 2.396 -2.790 -6.764 1.00 95.50 87 ILE A O 1
ATOM 671 N N . SER A 1 88 ? 3.528 -3.285 -4.881 1.00 95.75 88 SER A N 1
ATOM 672 C CA . SER A 1 88 ? 3.695 -4.712 -5.176 1.00 95.75 88 SER A CA 1
ATOM 673 C C . SER A 1 88 ? 2.857 -5.575 -4.233 1.00 95.75 88 SER A C 1
ATOM 675 O O . SER A 1 88 ? 2.943 -5.448 -3.018 1.00 95.75 88 SER A O 1
ATOM 677 N N . TYR A 1 89 ? 2.071 -6.496 -4.790 1.00 95.94 89 TYR A N 1
ATOM 678 C CA . TYR A 1 89 ? 1.352 -7.534 -4.052 1.00 95.94 89 TYR A CA 1
ATOM 679 C C . TYR A 1 89 ? 2.073 -8.880 -4.211 1.00 95.94 89 TYR A C 1
ATOM 681 O O . TYR A 1 89 ? 2.150 -9.386 -5.337 1.00 95.94 89 TYR A O 1
ATOM 689 N N . PRO A 1 90 ? 2.588 -9.485 -3.128 1.00 95.62 90 PRO A N 1
ATOM 690 C CA . PRO A 1 90 ? 3.303 -10.755 -3.192 1.00 95.62 90 PRO A CA 1
ATOM 691 C C . PRO A 1 90 ? 2.358 -11.950 -3.394 1.00 95.62 90 PRO A C 1
ATOM 693 O O . PRO A 1 90 ? 1.372 -12.133 -2.672 1.00 95.62 90 PRO A O 1
ATOM 696 N N . HIS A 1 91 ? 2.706 -12.830 -4.333 1.00 93.50 91 HIS A N 1
ATOM 697 C CA . HIS A 1 91 ? 2.113 -14.162 -4.467 1.00 93.50 91 HIS A CA 1
ATOM 698 C C . HIS A 1 91 ? 2.999 -15.174 -3.762 1.00 93.50 91 HIS A C 1
ATOM 700 O O . HIS A 1 91 ? 4.115 -15.446 -4.201 1.00 93.50 91 HIS A O 1
ATOM 706 N N . GLU A 1 92 ? 2.486 -15.766 -2.691 1.00 90.88 92 GLU A N 1
ATOM 707 C CA . GLU A 1 92 ? 3.216 -16.762 -1.911 1.00 90.88 92 GLU A CA 1
ATOM 708 C C . GLU A 1 92 ? 2.633 -18.152 -2.091 1.00 90.88 92 GLU A C 1
ATOM 710 O O . GLU A 1 92 ? 1.417 -18.346 -2.178 1.00 90.88 92 GLU A O 1
ATOM 715 N N . ARG A 1 93 ? 3.519 -19.142 -2.067 1.00 88.31 93 ARG A N 1
ATOM 716 C CA . ARG A 1 93 ? 3.154 -20.550 -1.996 1.00 88.31 93 ARG A CA 1
ATOM 717 C C . ARG A 1 93 ? 4.144 -21.249 -1.080 1.00 88.31 93 ARG A C 1
ATOM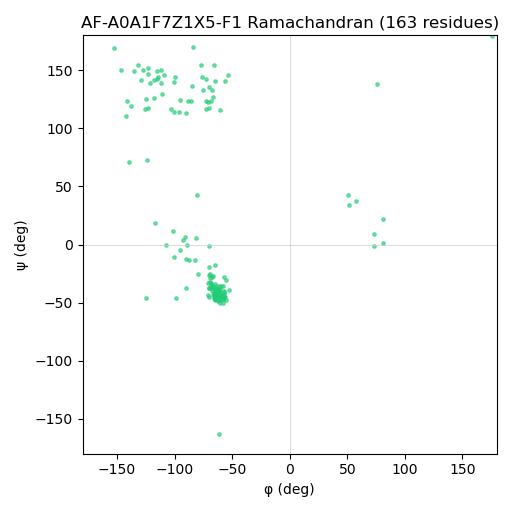 719 O O . ARG A 1 93 ? 5.338 -21.215 -1.348 1.00 88.31 93 ARG A O 1
ATOM 726 N N . GLN A 1 94 ? 3.635 -21.900 -0.032 1.00 88.94 94 GLN A N 1
ATOM 727 C CA . GLN A 1 94 ? 4.451 -22.638 0.946 1.00 88.94 94 GLN A CA 1
ATOM 728 C C . GLN A 1 94 ? 5.522 -21.768 1.637 1.00 88.94 94 GLN A C 1
ATOM 730 O O . GLN A 1 94 ? 6.624 -22.233 1.888 1.00 88.94 94 GLN A O 1
ATOM 735 N N . GLY A 1 95 ? 5.196 -20.505 1.938 1.00 84.50 95 GLY A N 1
ATOM 736 C CA . GLY A 1 95 ? 6.114 -19.576 2.612 1.00 84.50 95 GLY A CA 1
ATOM 737 C C . GLY A 1 95 ? 7.151 -18.915 1.699 1.00 84.50 95 GLY A C 1
ATOM 738 O O . GLY A 1 95 ? 7.949 -18.119 2.173 1.00 84.50 95 GLY A O 1
ATOM 739 N N . GLU A 1 96 ? 7.129 -19.200 0.394 1.00 88.31 96 GLU A N 1
ATOM 740 C CA . GLU A 1 96 ? 8.031 -18.581 -0.578 1.00 88.31 96 GLU A CA 1
ATOM 741 C C . GLU A 1 96 ? 7.272 -17.665 -1.539 1.00 88.31 96 GLU A C 1
ATOM 743 O O . GLU A 1 96 ? 6.209 -18.034 -2.052 1.00 88.31 96 GLU A O 1
ATOM 748 N N . ILE A 1 97 ? 7.854 -16.504 -1.850 1.00 91.50 97 ILE A N 1
ATOM 749 C CA . ILE A 1 97 ? 7.345 -15.607 -2.891 1.00 91.50 97 ILE A CA 1
ATOM 750 C C . ILE A 1 97 ? 7.631 -16.233 -4.257 1.00 91.50 97 ILE A C 1
ATOM 752 O O . ILE A 1 97 ? 8.776 -16.432 -4.657 1.00 91.50 97 ILE A O 1
ATOM 756 N N . LYS A 1 98 ? 6.562 -16.557 -4.984 1.00 93.50 98 LYS A N 1
ATOM 757 C CA . LYS A 1 98 ? 6.612 -17.149 -6.329 1.00 93.50 98 LYS A CA 1
ATOM 758 C C . LYS A 1 98 ? 6.370 -16.133 -7.438 1.00 93.50 98 LYS A C 1
ATOM 760 O O . LYS A 1 98 ? 6.569 -16.461 -8.602 1.00 93.50 98 LYS A O 1
ATOM 765 N N . GLY A 1 99 ? 5.934 -14.928 -7.090 1.00 95.31 99 GLY A N 1
ATOM 766 C CA . GLY A 1 99 ? 5.718 -13.842 -8.032 1.00 95.31 99 GLY A CA 1
ATOM 767 C C . GLY A 1 99 ? 5.113 -12.618 -7.364 1.00 95.31 99 GLY A C 1
ATOM 768 O O . GLY A 1 99 ? 4.828 -12.633 -6.167 1.00 95.31 99 GLY A O 1
ATOM 769 N N . LYS A 1 100 ? 4.884 -11.567 -8.146 1.00 95.81 100 LYS A N 1
ATOM 770 C CA . LYS A 1 100 ? 4.208 -10.345 -7.697 1.00 95.81 100 LYS A CA 1
ATOM 771 C C . LYS A 1 100 ? 3.173 -9.859 -8.703 1.00 95.81 100 LYS A C 1
ATOM 773 O O . LYS A 1 100 ? 3.348 -10.035 -9.908 1.00 95.81 100 LYS A O 1
ATOM 778 N N . SER A 1 101 ? 2.116 -9.225 -8.211 1.00 96.56 101 SER A N 1
ATOM 779 C CA . SER A 1 101 ? 1.309 -8.309 -9.020 1.00 96.56 101 SER A CA 1
ATOM 780 C C . SER A 1 101 ? 1.717 -6.876 -8.719 1.00 96.56 101 SER A C 1
ATOM 782 O O . SER A 1 101 ? 2.009 -6.565 -7.569 1.00 96.56 101 SER A O 1
ATOM 784 N N . GLN A 1 102 ? 1.713 -6.008 -9.723 1.00 96.81 102 GLN A N 1
ATOM 785 C CA . GLN A 1 102 ? 1.983 -4.582 -9.545 1.00 96.81 102 GLN A CA 1
ATOM 786 C C . GLN A 1 102 ? 0.750 -3.748 -9.873 1.00 96.81 102 GLN A C 1
ATOM 788 O O . GLN A 1 102 ? -0.008 -4.088 -10.783 1.00 96.81 102 GLN A O 1
ATOM 793 N N . PHE A 1 103 ? 0.560 -2.668 -9.124 1.00 96.12 103 PHE A N 1
ATOM 794 C CA . PHE A 1 103 ? -0.550 -1.740 -9.302 1.00 96.12 103 PHE A CA 1
ATOM 795 C C . PHE A 1 103 ? 0.021 -0.343 -9.477 1.00 96.12 103 PHE A C 1
ATOM 797 O O . PHE A 1 103 ? 0.767 0.113 -8.613 1.00 96.12 103 PHE A O 1
ATOM 804 N N . TRP A 1 104 ? -0.359 0.312 -10.568 1.00 96.31 104 TRP A N 1
ATOM 805 C CA . TRP A 1 104 ? -0.094 1.720 -10.822 1.00 96.31 104 TRP A CA 1
ATOM 806 C C . TRP A 1 104 ? -1.304 2.519 -10.387 1.00 96.31 104 TRP A C 1
ATOM 808 O O . TRP A 1 104 ? -2.418 2.247 -10.829 1.00 96.31 104 TRP A O 1
ATOM 818 N N . LEU A 1 105 ? -1.109 3.484 -9.503 1.00 95.56 105 LEU A N 1
ATOM 819 C CA . LEU A 1 105 ? -2.186 4.295 -8.956 1.00 95.56 105 LEU A CA 1
ATOM 820 C C . LEU A 1 105 ? -1.661 5.665 -8.539 1.00 95.56 105 LEU A C 1
ATOM 822 O O . LEU A 1 105 ? -0.454 5.894 -8.492 1.00 95.56 105 LEU A O 1
ATOM 826 N N . LYS A 1 106 ? -2.569 6.592 -8.236 1.00 95.12 106 LYS A N 1
ATOM 827 C CA . LYS A 1 106 ? -2.191 7.870 -7.629 1.00 95.12 106 LYS A CA 1
ATOM 828 C C . LYS A 1 106 ? -1.882 7.702 -6.142 1.00 95.12 106 LYS A C 1
ATOM 830 O O . LYS A 1 106 ? -2.420 6.815 -5.479 1.00 95.12 106 LYS A O 1
ATOM 835 N N . LEU A 1 107 ? -1.055 8.578 -5.585 1.00 94.12 107 LEU A N 1
ATOM 836 C CA . LEU A 1 107 ? -0.720 8.554 -4.158 1.00 94.12 107 LEU A CA 1
ATOM 837 C C . LEU A 1 107 ? -1.962 8.684 -3.247 1.00 94.12 107 LEU A C 1
ATOM 839 O O . LEU A 1 107 ? -2.057 8.014 -2.216 1.00 94.12 107 LEU A O 1
ATOM 843 N N . ASP A 1 108 ? -2.961 9.473 -3.652 1.00 93.31 108 ASP A N 1
ATOM 844 C CA . ASP A 1 108 ? -4.256 9.560 -2.954 1.00 93.31 108 ASP A CA 1
ATOM 845 C C . ASP A 1 108 ? -5.040 8.248 -2.985 1.00 93.31 108 ASP A C 1
ATOM 847 O O . ASP A 1 108 ? -5.695 7.866 -2.013 1.00 93.31 108 ASP A O 1
ATOM 851 N N . ASP A 1 109 ? -4.984 7.549 -4.116 1.00 94.00 109 ASP A N 1
ATOM 852 C CA . ASP A 1 109 ? -5.556 6.219 -4.271 1.00 94.00 109 ASP A CA 1
ATOM 853 C C . ASP A 1 109 ? -4.828 5.230 -3.338 1.00 94.00 109 ASP A C 1
ATOM 855 O O . ASP A 1 109 ? -5.481 4.480 -2.610 1.00 94.00 109 ASP A O 1
ATOM 859 N N . ALA A 1 110 ? -3.494 5.283 -3.260 1.00 94.94 110 ALA A N 1
ATOM 860 C CA . ALA A 1 110 ? -2.709 4.426 -2.368 1.00 94.94 110 ALA A CA 1
ATOM 861 C C . ALA A 1 110 ? -3.018 4.704 -0.891 1.00 94.94 110 ALA A C 1
ATOM 863 O O . ALA A 1 110 ? -3.169 3.775 -0.098 1.00 94.94 110 ALA A O 1
ATOM 864 N N . THR A 1 111 ? -3.214 5.973 -0.531 1.00 94.62 111 THR A N 1
ATOM 865 C CA . THR A 1 111 ? -3.609 6.378 0.824 1.00 94.62 111 THR A CA 1
ATOM 866 C C . THR A 1 111 ? -5.008 5.862 1.170 1.00 94.62 111 THR A C 1
ATOM 868 O O . THR A 1 111 ? -5.222 5.314 2.255 1.00 94.62 111 THR A O 1
ATOM 871 N N . ARG A 1 112 ? -5.977 5.989 0.253 1.00 93.94 112 ARG A N 1
ATOM 872 C CA . ARG A 1 112 ? -7.326 5.422 0.431 1.00 93.94 112 ARG A CA 1
ATOM 873 C C . ARG A 1 112 ? -7.282 3.905 0.580 1.00 93.94 112 ARG A C 1
ATOM 875 O O . ARG A 1 112 ? -7.986 3.363 1.433 1.00 93.94 112 ARG A O 1
ATOM 882 N N . LEU A 1 113 ? -6.431 3.238 -0.195 1.00 95.56 113 LEU A N 1
ATOM 883 C CA . LEU A 1 113 ? -6.218 1.801 -0.088 1.00 95.56 113 LEU A CA 1
ATOM 884 C C . LEU A 1 113 ? -5.637 1.413 1.270 1.00 95.56 113 LEU A C 1
ATOM 886 O O . LEU A 1 113 ? -6.196 0.522 1.899 1.00 95.56 113 LEU A O 1
ATOM 890 N N . ALA A 1 114 ? -4.614 2.121 1.758 1.00 95.75 114 ALA A N 1
ATOM 891 C CA . ALA A 1 114 ? -4.038 1.882 3.081 1.00 95.75 114 ALA A CA 1
ATOM 892 C C . ALA A 1 114 ? -5.083 2.009 4.198 1.00 95.75 114 ALA A C 1
ATOM 894 O O . ALA A 1 114 ? -5.176 1.138 5.064 1.00 95.75 114 ALA A O 1
ATOM 895 N N . LYS A 1 115 ? -5.917 3.059 4.157 1.00 94.50 115 LYS A N 1
ATOM 896 C CA . LYS A 1 115 ? -7.015 3.261 5.120 1.00 94.50 115 LYS A CA 1
ATOM 897 C C . LYS A 1 115 ? -8.031 2.113 5.052 1.00 94.50 115 LYS A C 1
ATOM 899 O O . LYS A 1 115 ? -8.457 1.596 6.086 1.00 94.50 115 LYS A O 1
ATOM 904 N N . ALA A 1 116 ? -8.406 1.687 3.844 1.00 94.50 116 ALA A N 1
ATOM 905 C CA . ALA A 1 116 ? -9.350 0.592 3.645 1.00 94.50 116 ALA A CA 1
ATOM 906 C C . ALA A 1 116 ? -8.795 -0.750 4.148 1.00 94.50 116 ALA A C 1
ATOM 908 O O . ALA A 1 116 ? -9.491 -1.455 4.877 1.00 94.50 116 ALA A O 1
ATOM 909 N N . THR A 1 117 ? -7.550 -1.092 3.811 1.00 96.31 117 THR A N 1
ATOM 910 C CA . THR A 1 117 ? -6.896 -2.324 4.272 1.00 96.31 117 THR A CA 1
ATOM 911 C C . THR A 1 117 ? -6.674 -2.302 5.776 1.00 96.31 117 THR A C 1
ATOM 913 O O . THR A 1 117 ? -7.029 -3.270 6.442 1.00 96.31 117 THR A O 1
ATOM 916 N N . GLY A 1 118 ? -6.170 -1.187 6.317 1.00 94.69 118 GLY A N 1
ATOM 917 C CA . GLY A 1 118 ? -5.936 -0.988 7.746 1.00 94.69 118 GLY A CA 1
ATOM 918 C C . GLY A 1 118 ? -7.198 -1.223 8.565 1.00 94.69 118 GLY A C 1
ATOM 919 O O . GLY A 1 118 ? -7.190 -2.032 9.488 1.00 94.69 118 GLY A O 1
ATOM 920 N N . LYS A 1 119 ? -8.327 -0.642 8.145 1.00 94.19 119 LYS A N 1
ATOM 921 C CA . LYS A 1 119 ? -9.622 -0.869 8.798 1.00 94.19 119 LYS A CA 1
ATOM 922 C C . LYS A 1 119 ? -10.022 -2.347 8.836 1.00 94.19 119 LYS A C 1
ATOM 924 O O . LYS A 1 119 ? -10.577 -2.795 9.835 1.00 94.19 119 LYS A O 1
ATOM 929 N N . VAL A 1 120 ? -9.767 -3.104 7.765 1.00 94.94 120 VAL A N 1
ATOM 930 C CA . VAL A 1 120 ? -10.086 -4.543 7.717 1.00 94.94 120 VAL A CA 1
ATOM 931 C C . VAL A 1 120 ? -9.216 -5.342 8.686 1.00 94.94 120 VAL A C 1
ATOM 933 O O . VAL A 1 120 ? -9.705 -6.295 9.287 1.00 94.94 120 VAL A O 1
ATOM 936 N N . VAL A 1 121 ? -7.955 -4.944 8.866 1.00 93.31 121 VAL A N 1
ATOM 937 C CA . VAL A 1 121 ? -6.996 -5.630 9.750 1.00 93.31 121 VAL A CA 1
ATOM 938 C C . VAL A 1 121 ? -6.985 -5.078 11.182 1.00 93.31 121 VAL A C 1
ATOM 940 O O . VAL A 1 121 ? -6.174 -5.505 11.997 1.00 93.31 121 VAL A O 1
ATOM 943 N N . GLY A 1 122 ? -7.901 -4.161 11.512 1.00 92.19 122 GLY A N 1
ATOM 944 C CA . GLY A 1 122 ? -8.052 -3.604 12.859 1.00 92.19 122 GLY A CA 1
ATOM 945 C C . GLY A 1 122 ? -7.062 -2.492 13.212 1.00 92.19 122 GLY A C 1
ATOM 946 O O . GLY A 1 122 ? -6.834 -2.248 14.391 1.00 92.19 122 GLY A O 1
ATOM 947 N N . LEU A 1 123 ? -6.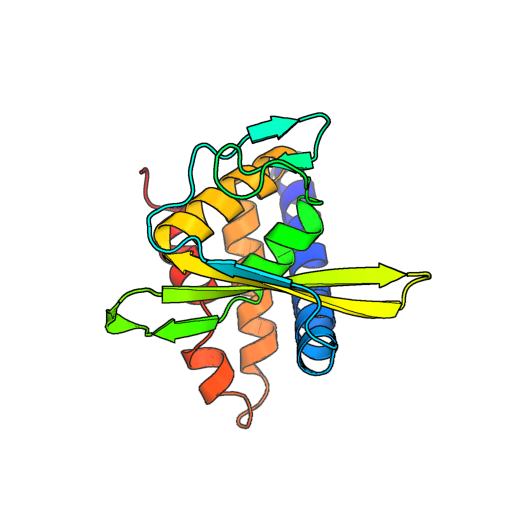482 -1.826 12.212 1.00 92.38 123 LEU A N 1
ATOM 948 C CA . LEU A 1 123 ? -5.563 -0.702 12.377 1.00 92.38 123 LEU A CA 1
ATOM 949 C C . LEU A 1 123 ? -6.270 0.640 12.153 1.00 92.38 123 LEU A C 1
ATOM 951 O O . LEU A 1 123 ? -7.084 0.801 11.237 1.00 92.38 123 LEU A O 1
ATOM 955 N N . THR A 1 124 ? -5.922 1.621 12.978 1.00 92.88 124 THR A N 1
ATOM 956 C CA . THR A 1 124 ? -6.291 3.030 12.816 1.00 92.88 124 THR A CA 1
ATOM 957 C C . THR A 1 124 ? -5.328 3.750 11.867 1.00 92.88 124 THR A C 1
ATOM 959 O O . THR A 1 124 ? -4.261 3.237 11.531 1.00 92.88 124 THR A O 1
ATOM 962 N N . ASN A 1 125 ? -5.655 4.980 11.456 1.00 92.00 125 ASN A N 1
ATOM 963 C CA . ASN A 1 125 ? -4.727 5.794 10.659 1.00 92.00 125 ASN A CA 1
ATOM 964 C C . ASN A 1 125 ? -3.404 6.057 11.398 1.00 92.00 125 AS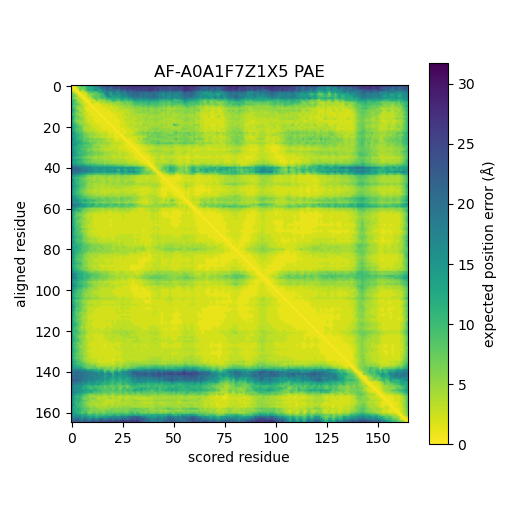N A C 1
ATOM 966 O O . ASN A 1 125 ? -2.357 6.061 10.759 1.00 92.00 125 ASN A O 1
ATOM 970 N N . ASN A 1 126 ? -3.449 6.222 12.725 1.00 91.00 126 ASN A N 1
ATOM 971 C CA . ASN A 1 126 ? -2.255 6.421 13.550 1.00 91.00 126 ASN A CA 1
ATOM 972 C C . ASN A 1 126 ? -1.380 5.163 13.582 1.00 91.00 126 ASN A C 1
ATOM 974 O O . ASN A 1 126 ? -0.156 5.262 13.545 1.00 91.00 126 ASN A O 1
ATOM 978 N N . ASP A 1 127 ? -1.996 3.979 13.604 1.00 92.44 127 ASP A N 1
ATOM 979 C CA . ASP A 1 127 ? -1.259 2.719 13.526 1.00 92.44 127 ASP A CA 1
ATOM 980 C C . ASP A 1 127 ? -0.566 2.572 12.164 1.00 92.44 127 ASP A C 1
ATOM 982 O O . ASP A 1 127 ? 0.601 2.193 12.098 1.00 92.44 127 ASP A O 1
ATOM 986 N N . ILE A 1 128 ? -1.247 2.925 11.067 1.00 93.00 128 ILE A N 1
ATOM 987 C CA . ILE A 1 128 ? -0.652 2.899 9.720 1.00 93.00 128 ILE A CA 1
ATO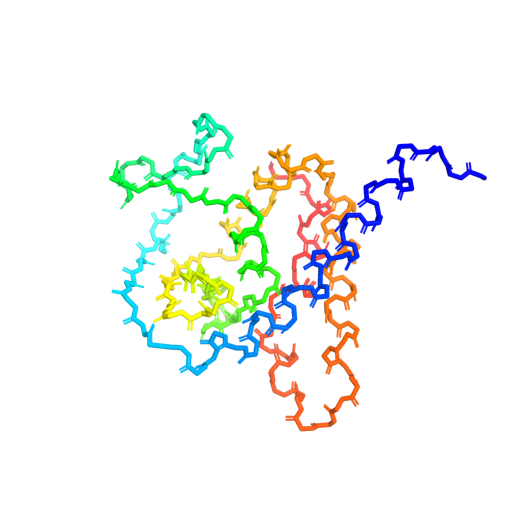M 988 C C . ILE A 1 128 ? 0.487 3.923 9.612 1.00 93.00 128 ILE A C 1
ATOM 990 O O . ILE A 1 128 ? 1.530 3.619 9.039 1.00 93.00 128 ILE A O 1
ATOM 994 N N . GLU A 1 129 ? 0.321 5.119 10.180 1.00 92.12 129 GLU A N 1
ATOM 995 C CA . GLU A 1 129 ? 1.387 6.124 10.243 1.00 92.12 129 GLU A CA 1
ATOM 996 C C . GLU A 1 129 ? 2.596 5.590 11.025 1.00 92.12 129 GLU A C 1
ATOM 998 O O . GLU A 1 129 ? 3.737 5.726 10.582 1.00 92.12 129 GLU A O 1
ATOM 1003 N N . SER A 1 130 ? 2.356 4.932 12.161 1.00 90.25 130 SER A N 1
ATOM 1004 C CA . SER A 1 130 ? 3.402 4.279 12.948 1.00 90.25 130 SER A CA 1
ATOM 1005 C C . SER A 1 130 ? 4.124 3.200 12.135 1.00 90.25 130 SER A C 1
ATOM 1007 O O . SER A 1 130 ? 5.355 3.198 12.088 1.00 90.25 130 SER A O 1
ATOM 1009 N N . ALA A 1 131 ? 3.380 2.358 11.409 1.00 91.25 131 ALA A N 1
ATOM 1010 C CA . ALA A 1 131 ? 3.948 1.357 10.507 1.00 91.25 131 ALA A CA 1
ATOM 1011 C C . ALA A 1 131 ? 4.817 2.001 9.417 1.00 91.25 131 ALA A C 1
ATOM 1013 O O . ALA A 1 131 ? 5.933 1.546 9.170 1.00 91.25 131 ALA A O 1
ATOM 1014 N N . ALA A 1 132 ? 4.350 3.093 8.805 1.00 92.00 132 ALA A N 1
ATOM 1015 C CA . ALA A 1 132 ? 5.124 3.841 7.822 1.00 92.00 132 ALA A CA 1
ATOM 1016 C C . ALA A 1 132 ? 6.429 4.377 8.434 1.00 92.00 132 ALA A C 1
ATOM 1018 O O . ALA A 1 132 ? 7.484 4.244 7.818 1.00 92.00 132 ALA A O 1
ATOM 1019 N N . ARG A 1 133 ? 6.391 4.933 9.655 1.00 89.31 133 ARG A N 1
ATOM 1020 C CA . ARG A 1 133 ? 7.588 5.430 10.365 1.00 89.31 133 ARG A CA 1
ATOM 1021 C C . ARG A 1 133 ? 8.582 4.315 10.661 1.00 89.31 133 ARG A C 1
ATOM 1023 O O . ARG A 1 133 ? 9.783 4.493 10.477 1.00 89.31 133 ARG A O 1
ATOM 1030 N N . THR A 1 134 ? 8.100 3.161 11.112 1.00 88.94 134 THR A N 1
ATOM 1031 C CA . THR A 1 134 ? 8.955 1.987 11.300 1.00 88.94 134 THR A CA 1
ATOM 1032 C C . THR A 1 134 ? 9.580 1.569 9.977 1.00 88.94 134 THR A C 1
ATOM 1034 O O . THR A 1 134 ? 10.793 1.377 9.924 1.00 88.94 134 THR A O 1
ATOM 1037 N N . TYR A 1 135 ? 8.787 1.473 8.914 1.00 88.31 135 TYR A N 1
ATOM 1038 C CA . TYR A 1 135 ? 9.258 1.056 7.600 1.00 88.31 135 TYR A CA 1
ATOM 1039 C C . TYR A 1 135 ? 10.376 1.977 7.085 1.00 88.31 135 TYR A C 1
ATOM 1041 O O . TYR A 1 135 ? 11.463 1.504 6.756 1.00 88.31 135 TYR A O 1
ATOM 1049 N N . THR A 1 136 ? 10.170 3.298 7.109 1.00 86.62 136 THR A N 1
ATOM 1050 C CA . THR A 1 136 ? 11.197 4.261 6.672 1.00 86.62 136 THR A CA 1
ATOM 1051 C C . THR A 1 136 ? 12.435 4.243 7.562 1.00 86.62 136 THR A C 1
ATOM 1053 O O . THR A 1 136 ? 13.549 4.397 7.059 1.00 86.62 136 THR A O 1
ATOM 1056 N N . SER A 1 137 ? 12.280 3.996 8.868 1.00 84.00 137 SER A N 1
ATOM 1057 C CA . SER A 1 137 ? 13.432 3.863 9.760 1.00 84.00 137 SER A CA 1
ATOM 1058 C C . SER A 1 137 ? 14.323 2.684 9.369 1.00 84.00 137 SER A C 1
ATOM 1060 O O . SER A 1 137 ? 15.538 2.845 9.371 1.00 84.00 137 SER A O 1
ATOM 1062 N N . GLN A 1 138 ? 13.754 1.548 8.939 1.00 79.69 138 GLN A N 1
ATOM 1063 C CA . GLN A 1 138 ? 14.535 0.397 8.465 1.00 79.69 138 GLN A CA 1
ATOM 1064 C C . GLN A 1 138 ? 15.330 0.727 7.193 1.00 79.69 138 GLN A C 1
ATOM 1066 O O . GLN A 1 138 ? 16.471 0.293 7.060 1.00 79.69 138 GLN A O 1
ATOM 1071 N N . MET A 1 139 ? 14.769 1.549 6.298 1.00 71.62 139 MET A N 1
ATOM 1072 C CA . MET A 1 139 ? 15.454 1.997 5.077 1.00 71.62 139 MET A CA 1
ATOM 1073 C C . MET A 1 139 ? 16.639 2.928 5.364 1.00 71.62 139 MET A C 1
ATOM 1075 O O . MET A 1 139 ? 17.654 2.871 4.676 1.00 71.62 139 MET A O 1
ATOM 1079 N N . SER A 1 140 ? 16.519 3.778 6.388 1.00 66.44 140 SER A N 1
ATOM 1080 C CA . SER A 1 140 ? 17.465 4.865 6.683 1.00 66.44 140 SER A CA 1
ATOM 1081 C C . SER A 1 140 ? 18.848 4.429 7.203 1.00 66.44 140 SER A C 1
ATOM 1083 O O . SER A 1 140 ? 19.712 5.277 7.420 1.00 66.44 140 SER A O 1
ATOM 1085 N N . PHE A 1 141 ? 19.093 3.125 7.383 1.00 55.75 141 PHE A N 1
ATOM 1086 C CA . PHE A 1 141 ? 20.338 2.602 7.966 1.00 55.75 141 PHE A CA 1
ATOM 1087 C C . PHE A 1 141 ? 21.445 2.240 6.957 1.00 55.75 141 PHE A C 1
ATOM 1089 O O . PHE A 1 141 ? 22.501 1.777 7.389 1.00 55.75 141 PHE A O 1
ATOM 1096 N N . ALA A 1 142 ? 21.270 2.482 5.651 1.00 55.78 142 ALA A N 1
ATOM 1097 C CA . ALA A 1 142 ? 22.285 2.164 4.640 1.00 55.78 142 ALA A CA 1
ATOM 1098 C C . ALA A 1 142 ? 22.438 3.290 3.583 1.00 55.78 142 ALA A C 1
ATOM 1100 O O . ALA A 1 142 ? 21.463 3.596 2.894 1.00 55.78 142 ALA A O 1
ATOM 1101 N N . PRO A 1 143 ? 23.625 3.920 3.429 1.00 56.12 143 PRO A N 1
ATOM 1102 C CA . PRO A 1 143 ? 23.881 4.967 2.426 1.00 56.12 143 PRO A CA 1
ATOM 1103 C C . PRO A 1 143 ? 23.577 4.543 0.982 1.00 56.12 143 PRO A C 1
ATOM 1105 O O . PRO A 1 143 ? 23.179 5.367 0.163 1.00 56.12 143 PRO A O 1
ATOM 1108 N N . GLU A 1 144 ? 23.734 3.258 0.671 1.00 62.22 144 GLU A N 1
ATOM 1109 C CA . GLU A 1 144 ? 23.406 2.658 -0.625 1.00 62.22 144 GLU A CA 1
ATOM 1110 C C . GLU A 1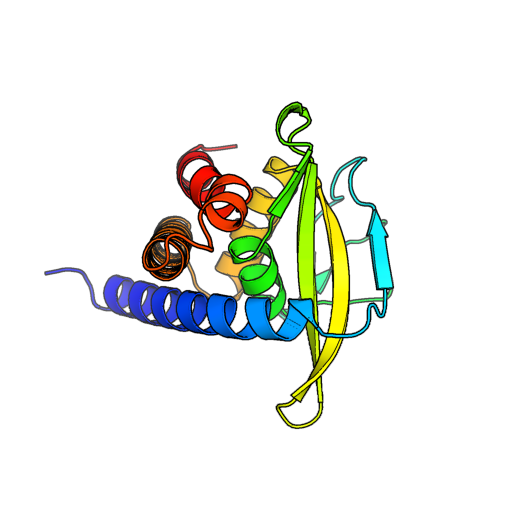 144 ? 21.906 2.680 -0.968 1.00 62.22 144 GLU A C 1
ATOM 1112 O O . GLU A 1 144 ? 21.559 2.573 -2.141 1.00 62.22 144 GLU A O 1
ATOM 1117 N N . ASN A 1 145 ? 21.026 2.890 0.016 1.00 64.25 145 ASN A N 1
ATOM 1118 C CA . ASN A 1 145 ? 19.572 2.875 -0.164 1.00 64.25 145 ASN A CA 1
ATOM 1119 C C . ASN A 1 145 ? 18.964 4.285 -0.240 1.00 64.25 145 ASN A C 1
ATOM 1121 O O . ASN A 1 145 ? 17.747 4.437 -0.154 1.00 64.25 145 ASN A O 1
ATOM 1125 N N . GLN A 1 146 ? 19.781 5.336 -0.369 1.00 64.81 146 GLN A N 1
ATOM 1126 C CA . GLN A 1 146 ? 19.288 6.716 -0.335 1.00 64.81 146 GLN A CA 1
ATOM 1127 C C . GLN A 1 146 ? 18.315 7.027 -1.488 1.00 64.81 146 GLN A C 1
ATOM 1129 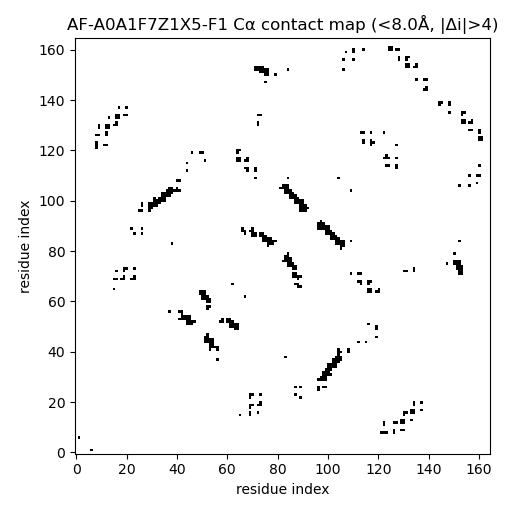O O . GLN A 1 146 ? 17.290 7.667 -1.265 1.00 64.81 146 GLN A O 1
ATOM 1134 N N . GLU A 1 147 ? 18.578 6.520 -2.694 1.00 67.75 147 GLU A N 1
ATOM 1135 C CA . GLU A 1 147 ? 17.661 6.665 -3.834 1.00 67.75 147 GLU A CA 1
ATOM 1136 C C . GLU A 1 147 ? 16.342 5.910 -3.595 1.00 67.75 147 GLU A C 1
ATOM 1138 O O . GLU A 1 147 ? 15.263 6.459 -3.807 1.00 67.75 147 GLU A O 1
ATOM 1143 N N . GLU A 1 148 ? 16.402 4.688 -3.057 1.00 69.12 148 GLU A N 1
ATOM 1144 C CA . GLU A 1 148 ? 15.204 3.921 -2.687 1.00 69.12 148 GLU A CA 1
ATOM 1145 C C . GLU A 1 148 ? 14.386 4.624 -1.597 1.00 69.12 148 GLU A C 1
ATOM 1147 O O . GLU A 1 148 ? 13.155 4.642 -1.650 1.00 69.12 148 GLU A O 1
ATOM 1152 N N . TYR A 1 149 ? 15.059 5.241 -0.625 1.00 70.00 149 TYR A N 1
ATOM 1153 C CA . TYR A 1 149 ? 14.431 6.029 0.431 1.00 70.00 149 TYR A CA 1
ATOM 1154 C C . TYR A 1 149 ? 13.713 7.265 -0.128 1.00 70.00 149 TYR A C 1
ATOM 1156 O O . TYR A 1 149 ? 12.578 7.548 0.255 1.00 70.00 149 TYR A O 1
ATOM 1164 N N . GLU A 1 150 ? 14.339 7.990 -1.056 1.00 70.19 150 GLU A N 1
ATOM 1165 C CA . GLU A 1 150 ? 13.770 9.197 -1.672 1.00 70.19 150 GLU A CA 1
ATOM 1166 C C . GLU A 1 150 ? 12.587 8.901 -2.610 1.00 70.19 150 GLU A C 1
ATOM 1168 O O . GLU A 1 150 ? 11.708 9.761 -2.792 1.00 70.19 150 GLU A O 1
ATOM 1173 N N . GLN A 1 151 ? 12.560 7.690 -3.176 1.00 78.69 151 GLN A N 1
ATOM 1174 C CA . GLN A 1 151 ? 11.495 7.183 -4.041 1.00 78.69 151 GLN A CA 1
ATOM 1175 C C . GLN A 1 151 ? 10.380 6.456 -3.277 1.00 78.69 151 GLN A C 1
ATOM 1177 O O . GLN A 1 151 ? 9.324 6.203 -3.854 1.00 78.69 151 GLN A O 1
ATOM 1182 N N . ASN A 1 152 ? 10.558 6.113 -2.000 1.00 86.19 152 ASN A N 1
ATOM 1183 C CA . ASN A 1 152 ? 9.528 5.419 -1.233 1.00 86.19 152 ASN A CA 1
ATOM 1184 C C . ASN A 1 152 ? 8.349 6.342 -0.869 1.00 86.19 152 ASN A C 1
ATOM 1186 O O . ASN A 1 152 ? 8.517 7.512 -0.519 1.00 86.19 152 ASN A O 1
ATOM 1190 N N . ILE A 1 153 ? 7.132 5.792 -0.907 1.00 91.50 153 ILE A N 1
ATOM 1191 C CA . ILE A 1 153 ? 5.909 6.567 -0.658 1.00 91.50 153 ILE A CA 1
ATOM 1192 C C . ILE A 1 153 ? 5.520 6.643 0.823 1.00 91.50 153 ILE A C 1
ATOM 1194 O O . ILE A 1 153 ? 4.668 7.458 1.171 1.00 91.50 153 ILE A O 1
ATOM 1198 N N . ALA A 1 154 ? 6.108 5.830 1.710 1.00 89.25 154 ALA A N 1
ATOM 1199 C CA . ALA A 1 154 ? 5.705 5.739 3.116 1.00 89.25 154 ALA A CA 1
ATOM 1200 C C . ALA A 1 154 ? 5.879 7.066 3.861 1.00 89.25 154 ALA A C 1
ATOM 1202 O O . ALA A 1 154 ? 5.018 7.420 4.663 1.00 89.25 154 ALA A O 1
ATOM 1203 N N . SER A 1 155 ? 6.917 7.845 3.543 1.00 86.56 155 SER A N 1
ATOM 1204 C CA . SER A 1 155 ? 7.067 9.219 4.044 1.00 86.56 155 SER A CA 1
ATOM 1205 C C . SER A 1 155 ? 5.876 10.098 3.653 1.00 86.56 155 SER A C 1
ATOM 1207 O O . SER A 1 155 ? 5.286 10.748 4.509 1.00 86.56 155 SER A O 1
ATOM 1209 N N . SER A 1 156 ? 5.450 10.054 2.388 1.00 90.19 156 SER A N 1
ATOM 1210 C CA . SER A 1 156 ? 4.287 10.817 1.915 1.00 90.19 156 SER A CA 1
ATOM 1211 C C . SER A 1 156 ? 2.957 10.298 2.473 1.00 90.19 156 SER A C 1
ATOM 1213 O O . SER A 1 156 ? 2.018 11.076 2.645 1.00 90.19 156 SER A O 1
ATOM 1215 N N . LEU A 1 157 ? 2.858 9.002 2.788 1.00 88.62 157 LEU A N 1
ATOM 1216 C CA . LEU A 1 157 ? 1.680 8.435 3.450 1.00 88.62 157 LEU A CA 1
ATOM 1217 C C . LEU A 1 157 ? 1.488 9.020 4.852 1.00 88.62 157 LEU A C 1
ATOM 1219 O O . LEU A 1 157 ? 0.345 9.280 5.224 1.00 88.62 157 LEU A O 1
ATOM 1223 N N . MET A 1 158 ? 2.563 9.261 5.615 1.00 89.12 158 MET A N 1
ATOM 1224 C CA . MET A 1 158 ? 2.461 9.834 6.967 1.00 89.12 158 MET A CA 1
ATOM 1225 C C . MET A 1 158 ? 1.717 11.172 6.955 1.00 89.12 158 MET A C 1
ATOM 1227 O O . MET A 1 158 ? 0.796 11.368 7.746 1.00 89.12 158 MET A O 1
ATOM 1231 N N . ASP A 1 159 ? 2.048 12.048 6.005 1.00 86.25 159 ASP A N 1
ATOM 1232 C CA . ASP A 1 159 ? 1.421 13.366 5.878 1.00 86.25 159 ASP A CA 1
ATOM 1233 C C . ASP A 1 159 ? -0.064 13.256 5.470 1.00 86.25 159 ASP A C 1
ATOM 1235 O O . ASP A 1 159 ? -0.937 13.958 5.992 1.00 86.25 159 ASP A O 1
ATOM 1239 N N . ARG A 1 160 ? -0.395 12.326 4.563 1.00 87.88 160 ARG A N 1
ATOM 1240 C CA . ARG A 1 160 ? -1.769 12.165 4.041 1.00 87.88 160 ARG A CA 1
ATOM 1241 C C . ARG A 1 160 ? -2.707 11.398 4.965 1.00 87.88 160 ARG A C 1
ATOM 1243 O O . ARG A 1 160 ? -3.926 11.582 4.912 1.00 87.88 160 ARG A O 1
ATOM 1250 N N . LEU A 1 161 ? -2.183 10.540 5.834 1.00 85.44 161 LEU A N 1
ATOM 1251 C CA . LEU A 1 161 ? -2.997 9.793 6.799 1.00 85.44 161 LEU A CA 1
ATOM 1252 C C . LEU A 1 161 ? -3.626 10.708 7.858 1.00 85.44 161 LEU A C 1
ATOM 1254 O O . LEU A 1 161 ? -4.731 10.410 8.323 1.00 85.44 161 LEU A O 1
ATOM 1258 N N . GLN A 1 162 ? -2.982 11.841 8.153 1.00 73.62 162 GLN A N 1
ATOM 1259 C CA . GLN A 1 162 ? -3.481 12.875 9.064 1.00 73.62 162 GLN A CA 1
ATOM 1260 C C . GLN A 1 162 ? -4.480 13.840 8.408 1.00 73.62 162 GLN A C 1
ATOM 1262 O O . GLN A 1 162 ? -5.190 14.564 9.107 1.00 73.62 162 GLN A O 1
ATOM 1267 N N . THR A 1 163 ? -4.581 13.831 7.076 1.00 62.66 163 THR A N 1
ATOM 1268 C CA . THR A 1 163 ? -5.487 14.720 6.344 1.00 62.66 163 THR A CA 1
ATOM 1269 C C . THR A 1 163 ? -6.872 14.061 6.200 1.00 62.66 163 THR A C 1
ATOM 1271 O O . THR A 1 163 ? -6.974 12.937 5.681 1.00 62.66 163 THR A O 1
ATOM 1274 N N . PRO A 1 164 ? -7.962 14.704 6.668 1.00 51.72 164 PRO A N 1
ATOM 1275 C CA . PRO A 1 164 ? -9.312 14.258 6.353 1.00 51.72 164 PRO A CA 1
ATOM 1276 C C . PRO A 1 164 ? -9.582 14.540 4.868 1.00 51.72 164 PRO A C 1
ATOM 1278 O O . PRO A 1 164 ? -9.545 15.691 4.440 1.00 51.72 164 PRO A O 1
ATOM 1281 N N . HIS A 1 165 ? -9.820 13.481 4.095 1.00 48.97 165 HIS A N 1
ATOM 1282 C CA . HIS A 1 165 ? -10.283 13.547 2.707 1.00 48.97 165 HIS A CA 1
ATOM 1283 C C . HIS A 1 165 ? -11.734 13.085 2.644 1.00 48.97 165 HIS A C 1
ATOM 1285 O O . HIS A 1 165 ? -12.032 12.059 3.304 1.00 48.97 165 HIS A O 1
#

Radius of gyration: 15.04 Å; Cα contacts (8 Å, |Δi|>4): 288; chains: 1; bounding box: 40×38×45 Å

Nearest PDB structures (foldseek):
  6ukz-assembly1_A  TM=2.384E-01  e=3.358E-02  Saccharomyces cerevisiae S288C
  4kc0-assembly1_B  TM=2.622E-01  e=6.090E-02  Mus musculus
  6ukw-assembly1_B  TM=2.478E-01  e=7.281E-02  Saccharomyces cerevisiae S288C
  6uku-assembly1_A-2  TM=2.398E-01  e=6.463E-02  Saccharomyces cerevisiae S288C
  8sti-assembly1_A-2  TM=2.293E-01  e=1.401E-01  Homo sapiens

Foldseek 3Di:
DDPPLVVVLQVVLLVLLVVLLVVLVQQVPAAEDAEFEQAVHQADFDQDPLWTDGPPGHPPDTHHLSQLLSQLLQKFDPDVVQQWIKGWRFDDDPRHGNHIYIYIYHLVRSLVSNCVSCVSVVHALVSSLSSSVSNLVVQPPDPVSVVVSVGGCSVVSNVVSPDDD

Organism: NCBI:txid1802505

pLDDT: mean 86.31, std 11.75, range [43.69, 96.94]

Sequence (165 aa):
MYPEEEQKGVAIAHSLALEAWQVNGLTAHAPLVQQFDLLNGMGNIQVVNGRITFPGKIDRLSFDPNKLLMGVLGGTFENKDEETVVISYPHERQGEIKGKSQFWLKLDDATRLAKATGKVVGLTNNDIESAARTYTSQMSFAPENQEEYEQNIASSLMDRLQTPH

Solvent-accessible surface area (backbone atoms only — not comparable to full-atom values): 8861 Å² total; per-residue (Å²): 133,82,57,71,67,61,55,51,32,46,53,51,22,48,53,46,19,56,48,18,54,55,49,43,65,54,47,74,79,32,51,82,73,48,78,43,85,29,67,90,55,66,60,66,79,42,80,56,96,80,20,39,32,33,55,94,78,41,78,89,54,71,38,58,29,67,49,45,35,26,12,46,50,55,10,30,49,80,35,72,92,77,36,32,28,40,27,48,36,72,39,69,59,95,93,36,74,72,19,24,34,38,38,36,26,35,52,68,46,47,49,51,48,39,55,54,24,30,54,72,75,67,32,52,58,68,23,52,35,49,14,24,52,51,35,52,55,68,49,71,76,43,85,89,36,51,67,60,56,76,35,36,38,22,70,61,42,44,64,52,56,75,50,92,127